Protein AF-A0A7G9YHM6-F1 (afdb_monomer_lite)

Sequence (175 aa):
TPDNLDVDDFRDDFKDAIRDCLENLDRTDSHVLETLSGRGTLYEIIRRDEILRRLDAVLSECDDNRDVLETVVKQVERNQDDPENRVFIGDRCRPWAAELLVTNRYVDKCQLFYQIAELYLDSLAEMNAQLGLWVHQIQLAEEWLVEYEEMITFIFETFKDVVETVRGEIKRKQY

Foldseek 3Di:
DDDPPPVVVVVVVVVVQVVCCVVPVPDQRDPVQCVVPVQGHPVVVVLLVVLLVLLVVVLVLLVVQVVVLVVVLVLLVVCVVPVPDRDADPDARDLVSLCCCLVVVSAPDDPVLSVLSVVLSVLRVVLRVLSVCCVPPVVVSSVVSVVCVVVNVVSSVVNSVSSVVSSVVSVVSRD

pLDDT: mean 87.91, std 15.26, range [45.62, 98.69]

Organism: NCBI:txid2759911

Secondary structure (DSSP, 8-state):
------HHHHHHHHHHHHHHHHH-TTSPP-HHHHHHHSSS-HHHHHHHHHHHHHHHHHHHHHHHHHHHHHHHHHHHHHHHH-GGG----------HHHHHHHHH--S---HHHHHHHHHHHHHHHHHHHHHHHHTT-HHHHHHHHHHHHHHHHHHHHHHHHHHHHHHHHHHHTT-

Structure (mmCIF, N/CA/C/O backbone):
data_AF-A0A7G9YHM6-F1
#
_entry.id   AF-A0A7G9YHM6-F1
#
loop_
_atom_site.group_PDB
_atom_site.id
_atom_site.type_symbol
_atom_site.label_atom_id
_atom_site.label_alt_id
_atom_site.label_comp_id
_atom_site.label_asym_id
_atom_site.label_entity_id
_atom_site.label_seq_id
_atom_site.pdbx_PDB_ins_code
_atom_site.Cartn_x
_atom_site.Cartn_y
_atom_site.Cartn_z
_atom_site.occupancy
_atom_site.B_iso_or_equiv
_atom_site.auth_seq_id
_atom_site.auth_comp_id
_atom_site.auth_asym_id
_atom_site.auth_atom_id
_atom_site.pdbx_PDB_model_num
ATOM 1 N N . THR A 1 1 ? -35.678 -23.343 43.999 1.00 45.91 1 THR A N 1
ATOM 2 C CA . THR A 1 1 ? -35.643 -23.787 42.591 1.00 45.91 1 THR A CA 1
ATOM 3 C C . THR A 1 1 ? -35.148 -22.599 41.809 1.00 45.91 1 THR A C 1
ATOM 5 O O . THR A 1 1 ? -35.748 -21.551 42.000 1.00 45.91 1 THR A O 1
ATOM 8 N N . PRO A 1 2 ? -34.015 -22.674 41.097 1.00 45.62 2 PRO A N 1
ATOM 9 C CA . PRO A 1 2 ? -33.502 -21.510 40.384 1.00 45.62 2 PRO A CA 1
ATOM 10 C C . PRO A 1 2 ? -34.492 -21.134 39.282 1.00 45.62 2 PRO A C 1
ATOM 12 O O . PRO A 1 2 ? -34.956 -22.024 38.569 1.00 45.62 2 PRO A O 1
ATOM 15 N N . ASP A 1 3 ? -34.829 -19.847 39.215 1.00 50.97 3 ASP A N 1
ATOM 16 C CA . ASP A 1 3 ? -35.626 -19.229 38.160 1.00 50.97 3 ASP A CA 1
ATOM 17 C C . ASP A 1 3 ? -35.082 -19.644 36.790 1.00 50.97 3 ASP A C 1
ATOM 19 O O . ASP A 1 3 ? -33.950 -19.318 36.430 1.00 50.97 3 ASP A O 1
ATOM 23 N N . ASN A 1 4 ? -35.901 -20.367 36.024 1.00 55.84 4 ASN A N 1
ATOM 24 C CA . ASN A 1 4 ? -35.760 -20.390 34.576 1.00 55.84 4 ASN A CA 1
ATOM 25 C C . ASN A 1 4 ? -36.137 -18.983 34.112 1.00 55.84 4 ASN A C 1
ATOM 27 O O . ASN A 1 4 ? -37.316 -18.705 33.909 1.00 55.84 4 ASN A O 1
ATOM 31 N N . LEU A 1 5 ? -35.146 -18.096 34.000 1.00 59.09 5 LEU A N 1
ATOM 32 C CA . LEU A 1 5 ? -35.267 -16.935 33.125 1.00 59.09 5 LEU A CA 1
ATOM 33 C C . LEU A 1 5 ? -35.765 -17.459 31.779 1.00 59.09 5 LEU A C 1
ATOM 35 O O . LEU A 1 5 ? -35.136 -18.353 31.204 1.00 59.09 5 LEU A O 1
ATOM 39 N N . ASP A 1 6 ? -36.933 -16.980 31.355 1.00 73.50 6 ASP A N 1
ATOM 40 C CA . ASP A 1 6 ? -37.541 -17.410 30.107 1.00 73.50 6 ASP A CA 1
ATOM 41 C C . ASP A 1 6 ? -36.562 -17.061 28.985 1.00 73.50 6 ASP A C 1
ATOM 43 O O . ASP A 1 6 ? -36.154 -15.911 28.809 1.00 73.50 6 ASP A O 1
ATOM 47 N N . VAL A 1 7 ? -36.065 -18.090 28.301 1.00 75.00 7 VAL A N 1
ATOM 48 C CA . VAL A 1 7 ? -34.988 -17.944 27.314 1.00 75.00 7 VAL A CA 1
ATOM 49 C C . VAL A 1 7 ? -35.436 -17.025 26.182 1.00 75.00 7 VAL A C 1
ATOM 51 O O . VAL A 1 7 ? -34.598 -16.359 25.574 1.00 75.00 7 VAL A O 1
ATOM 54 N N . ASP A 1 8 ? -36.743 -16.975 25.927 1.00 77.19 8 ASP A N 1
ATOM 55 C CA . ASP A 1 8 ? -37.343 -16.100 24.932 1.00 77.19 8 ASP A CA 1
ATOM 56 C C . ASP A 1 8 ? -37.307 -14.628 25.369 1.00 77.19 8 ASP A C 1
ATOM 58 O O . ASP A 1 8 ? -36.863 -13.797 24.575 1.00 77.19 8 ASP A O 1
ATOM 62 N N . ASP A 1 9 ? -37.611 -14.321 26.636 1.00 74.88 9 ASP A N 1
ATOM 63 C CA . ASP A 1 9 ? -37.496 -12.961 27.189 1.00 74.88 9 ASP A CA 1
ATOM 64 C C . ASP A 1 9 ? -36.044 -12.464 27.123 1.00 74.88 9 ASP A C 1
ATOM 66 O O . ASP A 1 9 ? -35.771 -11.372 26.625 1.00 74.88 9 ASP A O 1
ATOM 70 N N . PHE A 1 10 ? -35.076 -13.308 27.506 1.00 74.50 10 PHE A N 1
ATOM 71 C CA . PHE A 1 10 ? -33.655 -12.967 27.362 1.00 74.50 10 PHE A CA 1
ATOM 72 C C . PHE A 1 10 ? -33.269 -12.707 25.900 1.00 74.50 10 PHE A C 1
ATOM 74 O O . PHE A 1 10 ? -32.456 -11.828 25.606 1.00 74.50 10 PHE A O 1
ATOM 81 N N . ARG A 1 11 ? -33.818 -13.484 24.960 1.00 76.69 11 ARG A N 1
ATOM 82 C CA . ARG A 1 11 ? -33.508 -13.339 23.533 1.00 76.69 11 ARG A CA 1
ATOM 83 C C . ARG A 1 11 ? -34.031 -12.029 22.973 1.00 76.69 11 ARG A C 1
ATOM 85 O O . ARG A 1 11 ? -33.383 -11.466 22.090 1.00 76.69 11 ARG A O 1
ATOM 92 N N . ASP A 1 12 ? -35.195 -11.595 23.428 1.00 80.94 12 ASP A N 1
ATOM 93 C CA . ASP A 1 12 ? -35.814 -10.357 22.978 1.00 80.94 12 ASP A CA 1
ATOM 94 C C . ASP A 1 12 ? -35.127 -9.145 23.611 1.00 80.94 12 ASP A C 1
ATOM 96 O O . ASP A 1 12 ? -34.700 -8.260 22.865 1.00 80.94 12 ASP A O 1
ATOM 100 N N . ASP A 1 13 ? -34.820 -9.193 24.910 1.00 71.56 13 ASP A N 1
ATOM 101 C CA . ASP A 1 13 ? -33.993 -8.181 25.582 1.00 71.56 13 ASP A CA 1
ATOM 102 C C . ASP A 1 13 ? -32.608 -8.046 24.925 1.00 71.56 13 ASP A C 1
ATOM 104 O O . ASP A 1 13 ? -32.099 -6.942 24.717 1.00 71.56 13 ASP A O 1
ATOM 108 N N . PHE A 1 14 ? -31.990 -9.165 24.531 1.00 74.38 14 PHE A N 1
ATOM 109 C CA . PHE A 1 14 ? -30.697 -9.155 23.847 1.00 74.38 14 PHE A CA 1
ATOM 110 C C . PHE A 1 14 ? -30.779 -8.556 22.435 1.00 74.38 14 PHE A C 1
ATOM 112 O O . PHE A 1 14 ? -29.885 -7.814 22.025 1.00 74.38 14 PHE A O 1
ATOM 119 N N . LYS A 1 15 ? -31.843 -8.847 21.674 1.00 82.62 15 LYS A N 1
ATOM 120 C CA . LYS A 1 15 ? -32.056 -8.236 20.349 1.00 82.62 15 LYS A CA 1
ATOM 121 C C . LYS A 1 15 ? -32.290 -6.739 20.458 1.00 82.62 15 LYS A C 1
ATOM 123 O O . LYS A 1 15 ? -31.782 -6.002 19.616 1.00 82.62 15 LYS A O 1
ATOM 128 N N . ASP A 1 16 ? -33.059 -6.309 21.449 1.00 76.62 16 ASP A N 1
ATOM 129 C CA . ASP A 1 16 ? -33.350 -4.898 21.659 1.00 76.62 16 ASP A CA 1
ATOM 130 C C . ASP A 1 16 ? -32.098 -4.151 22.126 1.00 76.62 16 ASP A C 1
ATOM 132 O O . ASP A 1 16 ? -31.823 -3.075 21.604 1.00 76.62 16 ASP A O 1
ATOM 136 N N . ALA A 1 17 ? -31.256 -4.764 22.965 1.00 68.25 17 ALA A N 1
ATOM 137 C CA . ALA A 1 17 ? -29.938 -4.224 23.297 1.00 68.25 17 ALA A CA 1
ATOM 138 C C . ALA A 1 17 ? -29.022 -4.099 22.064 1.00 68.25 17 ALA A C 1
ATOM 140 O O . ALA A 1 17 ? -28.372 -3.072 21.884 1.00 68.25 17 ALA A O 1
ATOM 141 N N . ILE A 1 18 ? -28.991 -5.104 21.176 1.00 74.31 18 ILE A N 1
ATOM 142 C CA . ILE A 1 18 ? -28.237 -5.010 19.912 1.00 74.31 18 ILE A CA 1
ATOM 143 C C . ILE A 1 18 ? -28.795 -3.899 19.019 1.00 74.31 18 ILE A C 1
ATOM 145 O O . ILE A 1 18 ? -28.020 -3.148 18.428 1.00 74.31 18 ILE A O 1
ATOM 149 N N . ARG A 1 19 ? -30.122 -3.795 18.895 1.00 79.12 19 ARG A N 1
ATOM 150 C CA . ARG A 1 19 ? -30.767 -2.769 18.070 1.00 79.12 19 ARG A CA 1
ATOM 151 C C . ARG A 1 19 ? -30.455 -1.372 18.602 1.00 79.12 19 ARG A C 1
ATOM 153 O O . ARG A 1 19 ? -30.062 -0.517 17.818 1.00 79.12 19 ARG A O 1
ATOM 160 N N . ASP A 1 20 ? -30.539 -1.180 19.914 1.00 71.69 20 ASP A N 1
ATOM 161 C CA . ASP A 1 20 ? -30.218 0.086 20.572 1.00 71.69 20 ASP A CA 1
ATOM 162 C C . ASP A 1 20 ? -28.757 0.498 20.325 1.00 71.69 20 ASP A C 1
ATOM 164 O O . ASP A 1 20 ? -28.505 1.630 19.915 1.00 71.69 20 ASP A O 1
ATOM 168 N N . CYS A 1 21 ? -27.803 -0.435 20.438 1.00 64.69 21 CYS A N 1
ATOM 169 C CA . CYS A 1 21 ? -26.392 -0.183 20.114 1.00 64.69 21 CYS A CA 1
ATOM 170 C C . CYS A 1 21 ? -26.156 0.194 18.638 1.00 64.69 21 CYS A C 1
ATOM 172 O O . CYS A 1 21 ? -25.214 0.922 18.330 1.00 64.69 21 CYS A O 1
ATOM 174 N N . LEU A 1 22 ? -26.972 -0.314 17.708 1.00 69.81 22 LEU A N 1
ATOM 175 C CA . LEU A 1 22 ? -26.859 0.008 16.280 1.00 69.81 22 LEU A CA 1
ATOM 176 C C . LEU A 1 22 ? -27.522 1.343 15.922 1.00 69.81 22 LEU A C 1
ATOM 178 O O . LEU A 1 22 ? -27.056 2.034 15.017 1.00 69.81 22 LEU A O 1
ATOM 182 N N . GLU A 1 23 ? -28.609 1.696 16.604 1.00 78.19 23 GLU A N 1
ATOM 183 C CA . GLU A 1 23 ? -29.399 2.898 16.326 1.00 78.19 23 GLU A CA 1
ATOM 184 C C . GLU A 1 23 ? -28.880 4.137 17.077 1.00 78.19 23 GLU A C 1
ATOM 186 O O . GLU A 1 23 ? -29.060 5.256 16.596 1.00 78.19 23 GLU A O 1
ATOM 191 N N . ASN A 1 24 ? -28.191 3.959 18.210 1.00 71.50 24 ASN A N 1
ATOM 192 C CA . ASN A 1 24 ? -27.725 5.039 19.085 1.00 71.50 24 ASN A CA 1
ATOM 193 C C . ASN A 1 24 ? -26.194 5.039 19.266 1.00 71.50 24 ASN A C 1
ATOM 195 O O . ASN A 1 24 ? -25.692 4.942 20.383 1.00 71.50 24 ASN A O 1
ATOM 199 N N . LEU A 1 25 ? -25.453 5.213 18.163 1.00 60.53 25 LEU A N 1
ATOM 200 C CA . LEU A 1 25 ? -23.977 5.162 18.104 1.00 60.53 25 LEU A CA 1
ATOM 201 C C . LEU A 1 25 ? -23.240 6.112 19.072 1.00 60.53 25 LEU A C 1
ATOM 203 O O . LEU A 1 25 ? -22.092 5.852 19.429 1.00 60.53 25 LEU A O 1
ATOM 207 N N . ASP A 1 26 ? -23.884 7.207 19.481 1.00 59.31 26 ASP A N 1
ATOM 208 C CA . ASP A 1 26 ? -23.286 8.247 20.329 1.00 59.31 26 ASP A CA 1
ATOM 209 C C . ASP A 1 26 ? -23.584 8.053 21.829 1.00 59.31 26 ASP A C 1
ATOM 211 O O . ASP A 1 26 ? -23.122 8.832 22.668 1.00 59.31 26 ASP A O 1
ATOM 215 N N . ARG A 1 27 ? -24.395 7.048 22.187 1.00 61.69 27 ARG A N 1
ATOM 216 C CA . ARG A 1 27 ? -24.833 6.789 23.562 1.00 61.69 27 ARG A CA 1
ATOM 217 C C . ARG A 1 27 ? -23.997 5.655 24.152 1.00 61.69 27 ARG A C 1
ATOM 219 O O . ARG A 1 27 ? -23.860 4.607 23.539 1.00 61.69 27 ARG A O 1
ATOM 226 N N . THR A 1 28 ? -23.435 5.864 25.342 1.00 52.19 28 THR A N 1
ATOM 227 C CA . THR A 1 28 ? -22.686 4.824 26.063 1.00 52.19 28 THR A CA 1
ATOM 228 C C . THR A 1 28 ? -23.579 3.595 26.246 1.00 52.19 28 THR A C 1
ATOM 230 O O . THR A 1 28 ? -24.697 3.745 26.746 1.00 52.19 28 THR A O 1
ATOM 233 N N . ASP A 1 29 ? -23.104 2.420 25.812 1.00 52.12 29 ASP A N 1
ATOM 234 C CA . ASP A 1 29 ? -23.853 1.155 25.837 1.00 52.12 29 ASP A CA 1
ATOM 235 C C . ASP A 1 29 ? -24.544 0.915 27.192 1.00 52.12 29 ASP A C 1
ATOM 237 O O . ASP A 1 29 ? -24.067 1.330 28.252 1.00 52.12 29 ASP A O 1
ATOM 241 N N . SER A 1 30 ? -25.670 0.194 27.161 1.00 55.59 30 SER A N 1
ATOM 242 C CA . SER A 1 30 ? -26.357 -0.287 28.363 1.00 55.59 30 SER A CA 1
ATOM 243 C C . SER A 1 30 ? -25.362 -0.890 29.362 1.00 55.59 30 SER A C 1
ATOM 245 O O . SER A 1 30 ? -24.580 -1.777 29.010 1.00 55.59 30 SER A O 1
ATOM 247 N N . HIS A 1 31 ? -25.438 -0.457 30.628 1.00 56.91 31 HIS A N 1
ATOM 248 C CA . HIS A 1 31 ? -24.602 -0.932 31.743 1.00 56.91 31 HIS A CA 1
ATOM 249 C C . HIS A 1 31 ? -24.508 -2.469 31.816 1.00 56.91 31 HIS A C 1
ATOM 251 O O . HIS A 1 31 ? -23.522 -3.016 32.304 1.00 56.91 31 HIS A O 1
ATOM 257 N N . VAL A 1 32 ? -25.519 -3.179 31.308 1.00 55.09 32 VAL A N 1
ATOM 258 C CA . VAL A 1 32 ? -25.576 -4.644 31.241 1.00 55.09 32 VAL A CA 1
ATOM 259 C C . VAL A 1 32 ? -24.451 -5.234 30.377 1.00 55.09 32 VAL A C 1
ATOM 261 O O . VAL A 1 32 ? -23.844 -6.227 30.775 1.00 55.09 32 VAL A O 1
ATOM 264 N N . LEU A 1 33 ? -24.118 -4.622 29.236 1.00 50.88 33 LEU A N 1
ATOM 265 C CA . LEU A 1 33 ? -23.072 -5.121 28.330 1.00 50.88 33 LEU A CA 1
ATOM 266 C C . LEU A 1 33 ? -21.663 -4.875 28.881 1.00 50.88 33 LEU A C 1
ATOM 268 O O . LEU A 1 33 ? -20.796 -5.743 28.773 1.00 50.88 33 LEU A O 1
ATOM 272 N N . GLU A 1 34 ? -21.460 -3.735 29.539 1.00 53.56 34 GLU A N 1
ATOM 273 C CA . GLU A 1 34 ? -20.218 -3.411 30.247 1.00 53.56 34 GLU A CA 1
ATOM 274 C C . GLU A 1 34 ? -19.980 -4.376 31.427 1.00 53.56 34 GLU A C 1
ATOM 276 O O . GLU A 1 34 ? -18.872 -4.884 31.622 1.00 53.56 34 GLU A O 1
ATOM 281 N N . THR A 1 35 ? -21.048 -4.710 32.162 1.00 53.34 35 THR A N 1
ATOM 282 C CA . THR A 1 35 ? -20.995 -5.598 33.338 1.00 53.34 35 THR A CA 1
ATOM 283 C C . THR A 1 35 ? -20.783 -7.069 32.961 1.00 53.34 35 THR A C 1
ATOM 285 O O . THR A 1 35 ? -20.104 -7.794 33.687 1.00 53.34 35 THR A O 1
ATOM 288 N N . LEU A 1 36 ? -21.334 -7.530 31.832 1.00 50.56 36 LEU A N 1
ATOM 289 C CA . LEU A 1 36 ? -21.201 -8.924 31.385 1.00 50.56 36 LEU A CA 1
ATOM 290 C C . LEU A 1 36 ? -19.841 -9.232 30.744 1.00 50.56 36 LEU A C 1
ATOM 292 O O . LEU A 1 36 ? -19.375 -10.368 30.839 1.00 50.56 36 LEU A O 1
ATOM 296 N N . SER A 1 37 ? -19.206 -8.260 30.080 1.00 51.06 37 SER A N 1
ATOM 297 C CA . SER A 1 37 ? -17.962 -8.510 29.339 1.00 51.06 37 SER A CA 1
ATOM 298 C C . SER A 1 37 ? -16.700 -8.204 30.153 1.00 51.06 37 SER A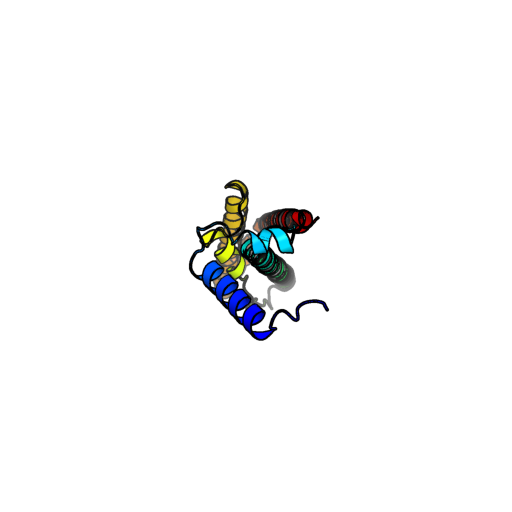 C 1
ATOM 300 O O . SER A 1 37 ? -15.678 -8.867 29.955 1.00 51.06 37 SER A O 1
ATOM 302 N N . GLY A 1 38 ? -16.737 -7.190 31.033 1.00 52.88 38 GLY A N 1
ATOM 303 C CA . GLY A 1 38 ? -15.551 -6.649 31.710 1.00 52.88 38 GLY A CA 1
ATOM 304 C C . GLY A 1 38 ? -14.457 -6.131 30.758 1.00 52.88 38 GLY A C 1
ATOM 305 O O . GLY A 1 38 ? -13.326 -5.917 31.188 1.00 52.88 38 GLY A O 1
ATOM 306 N N . ARG A 1 39 ? -14.759 -5.986 29.459 1.00 55.69 39 ARG A N 1
ATOM 307 C CA . ARG A 1 39 ? -13.796 -5.808 28.352 1.00 55.69 39 ARG A CA 1
ATOM 308 C C . ARG A 1 39 ? -14.137 -4.637 27.423 1.00 55.69 39 ARG A C 1
ATOM 310 O O . ARG A 1 39 ? -13.633 -4.589 26.302 1.00 55.69 39 ARG A O 1
ATOM 317 N N . GLY A 1 40 ? -14.970 -3.712 27.888 1.00 61.91 40 GLY A N 1
ATOM 318 C CA . GLY A 1 40 ? -15.532 -2.641 27.070 1.00 61.91 40 GLY A CA 1
ATOM 319 C C . GLY A 1 40 ? -16.875 -3.025 26.462 1.00 61.91 40 GLY A C 1
ATOM 320 O O . GLY A 1 40 ? -17.429 -4.103 26.723 1.00 61.91 40 GLY A O 1
ATOM 321 N N . THR A 1 41 ? -17.423 -2.112 25.678 1.00 72.69 41 THR A N 1
ATOM 322 C CA . THR A 1 41 ? -18.775 -2.238 25.146 1.00 72.69 41 THR A CA 1
ATOM 323 C C . THR A 1 41 ? -18.828 -3.165 23.915 1.00 72.69 41 THR A C 1
ATOM 325 O O . THR A 1 41 ? -17.803 -3.423 23.276 1.00 72.69 41 THR A O 1
ATOM 328 N N . LEU A 1 42 ? -19.995 -3.728 23.564 1.00 72.19 42 LEU A N 1
ATOM 329 C CA . LEU A 1 42 ? -20.096 -4.647 22.410 1.00 72.19 42 LEU A CA 1
ATOM 330 C C . LEU A 1 42 ? -19.700 -3.925 21.115 1.00 72.19 42 LEU A C 1
ATOM 332 O O . LEU A 1 42 ? -19.001 -4.488 20.267 1.00 72.19 42 LEU A O 1
ATOM 336 N N . TYR A 1 43 ? -20.104 -2.661 21.005 1.00 73.81 43 TYR A N 1
ATOM 337 C CA . TYR A 1 43 ? -19.712 -1.780 19.917 1.00 73.81 43 TYR A CA 1
ATOM 338 C C . TYR A 1 43 ? -18.188 -1.618 19.822 1.00 73.81 43 TYR A C 1
ATOM 340 O O . TYR A 1 43 ? -17.623 -1.758 18.736 1.00 73.81 43 TYR A O 1
ATOM 348 N N . GLU A 1 44 ? -17.498 -1.394 20.943 1.00 78.62 44 GLU A N 1
ATOM 349 C CA . GLU A 1 44 ? -16.036 -1.258 20.967 1.00 78.62 44 GLU A CA 1
ATOM 350 C C . GLU A 1 44 ? -15.325 -2.528 20.493 1.00 78.62 44 GLU A C 1
ATOM 352 O O . GLU A 1 44 ? -14.360 -2.444 19.728 1.00 78.62 44 GLU A O 1
ATOM 357 N N . ILE A 1 45 ? -15.821 -3.703 20.893 1.00 82.25 45 ILE A N 1
ATOM 358 C CA . ILE A 1 45 ? -15.277 -4.996 20.459 1.00 82.25 45 ILE A CA 1
ATOM 359 C C . ILE A 1 45 ? -15.431 -5.156 18.943 1.00 82.25 45 ILE A C 1
ATOM 361 O O . ILE A 1 45 ? -14.448 -5.431 18.251 1.00 82.25 45 ILE A O 1
ATOM 365 N N . ILE A 1 46 ? -16.640 -4.935 18.415 1.00 86.00 46 ILE A N 1
ATOM 366 C CA . ILE A 1 46 ? -16.925 -5.052 16.978 1.00 86.00 46 ILE A CA 1
ATOM 367 C C . ILE A 1 46 ? -16.085 -4.052 16.183 1.00 86.00 46 ILE A C 1
ATOM 369 O O . ILE A 1 46 ? -15.445 -4.426 15.197 1.00 86.00 46 ILE A O 1
ATOM 373 N N . ARG A 1 47 ? -16.044 -2.791 16.624 1.00 87.31 47 ARG A N 1
ATOM 374 C CA . ARG A 1 47 ? -15.265 -1.729 15.983 1.00 87.31 47 ARG A CA 1
ATOM 375 C C . ARG A 1 47 ? -13.781 -2.071 15.964 1.00 87.31 47 ARG A C 1
ATOM 377 O O . ARG A 1 47 ? -13.129 -1.886 14.940 1.00 87.31 47 ARG A O 1
ATOM 384 N N . ARG A 1 48 ? -13.233 -2.586 17.065 1.00 90.25 48 ARG A N 1
ATOM 385 C CA . ARG A 1 48 ? -11.825 -2.990 17.136 1.00 90.25 48 ARG A CA 1
ATOM 386 C C . ARG A 1 48 ? -11.513 -4.120 16.158 1.00 90.25 48 ARG A C 1
ATOM 388 O O . ARG A 1 48 ? -10.531 -4.028 15.425 1.00 90.25 48 ARG A O 1
ATOM 395 N N . ASP A 1 49 ? -12.327 -5.169 16.144 1.00 93.06 49 ASP A N 1
ATOM 396 C CA . ASP A 1 49 ? -12.108 -6.325 15.271 1.00 93.06 49 ASP A CA 1
ATOM 397 C C . ASP A 1 49 ? -12.267 -5.949 13.787 1.00 93.06 49 ASP A C 1
ATOM 399 O O . ASP A 1 49 ? -11.546 -6.462 12.932 1.00 93.06 49 ASP A O 1
ATOM 403 N N . GLU A 1 50 ? -13.166 -5.013 13.476 1.00 95.81 50 GLU A N 1
ATOM 404 C CA . GLU A 1 50 ? -13.285 -4.408 12.147 1.00 95.81 50 GLU A CA 1
ATOM 405 C C . GLU A 1 50 ? -12.028 -3.614 11.765 1.00 95.81 50 GLU A C 1
ATOM 407 O O . GLU A 1 50 ? -11.500 -3.804 10.670 1.00 95.81 50 GLU A O 1
ATOM 412 N N . ILE A 1 51 ? -11.495 -2.774 12.661 1.00 96.50 51 ILE A N 1
ATOM 413 C CA . ILE A 1 51 ? -10.243 -2.042 12.411 1.00 96.50 51 ILE A CA 1
ATOM 414 C C . ILE A 1 51 ? -9.093 -3.018 12.136 1.00 96.50 51 ILE A C 1
ATOM 416 O O . ILE A 1 51 ? -8.332 -2.806 11.194 1.00 96.50 51 ILE A O 1
ATOM 420 N N . LEU A 1 52 ? -8.977 -4.099 12.916 1.00 97.44 52 LEU A N 1
ATOM 421 C CA . LEU A 1 52 ? -7.954 -5.126 12.704 1.00 97.44 52 LEU A CA 1
ATOM 422 C C . LEU A 1 52 ? -8.086 -5.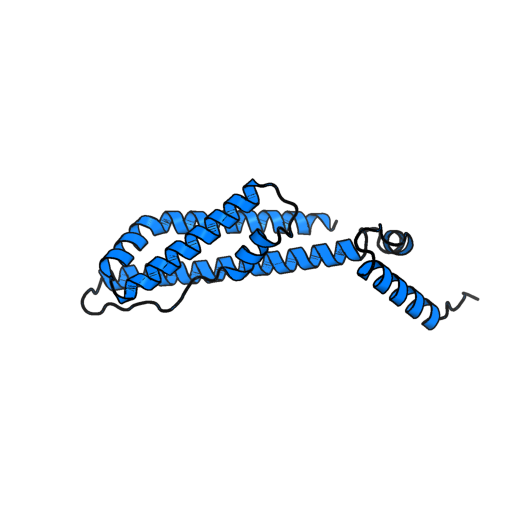786 11.327 1.00 97.44 52 LEU A C 1
ATOM 424 O O . LEU A 1 52 ? -7.092 -5.862 10.611 1.00 97.44 52 LEU A O 1
ATOM 428 N N . ARG A 1 53 ? -9.302 -6.181 10.925 1.00 98.19 53 ARG A N 1
ATOM 429 C CA . ARG A 1 53 ? -9.561 -6.755 9.593 1.00 98.19 53 ARG A CA 1
ATOM 430 C C . ARG A 1 53 ? -9.198 -5.794 8.461 1.00 98.19 53 ARG A C 1
ATOM 432 O O . ARG A 1 53 ? -8.649 -6.220 7.450 1.00 98.19 53 ARG A O 1
ATOM 439 N N . ARG A 1 54 ? -9.465 -4.497 8.622 1.00 98.31 54 ARG A N 1
ATOM 440 C CA . ARG A 1 54 ? -9.081 -3.495 7.617 1.00 98.31 54 ARG A CA 1
ATOM 441 C C . ARG A 1 54 ? -7.572 -3.267 7.567 1.00 98.31 54 ARG A C 1
ATOM 443 O O . ARG A 1 54 ? -7.031 -3.109 6.483 1.00 98.31 54 ARG A O 1
ATOM 450 N N . LEU A 1 55 ? -6.883 -3.275 8.709 1.00 98.44 55 LEU A N 1
ATOM 451 C CA . LEU A 1 55 ? -5.417 -3.213 8.742 1.00 98.44 55 LEU A CA 1
ATOM 452 C C . LEU A 1 55 ? -4.784 -4.464 8.116 1.00 98.44 55 LEU A C 1
ATOM 454 O O . LEU A 1 55 ? -3.795 -4.33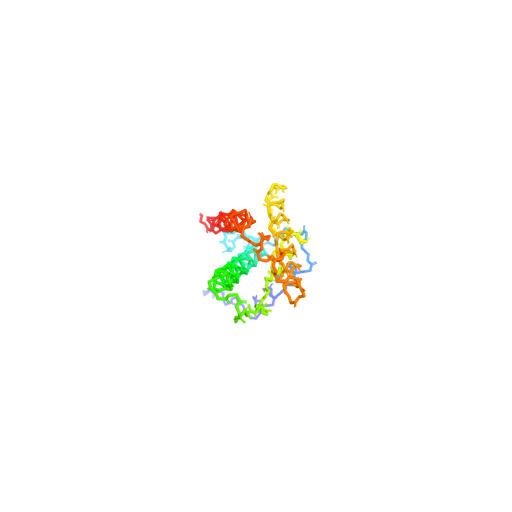5 7.408 1.00 98.44 55 LEU A O 1
ATOM 458 N N . ASP A 1 56 ? -5.372 -5.649 8.314 1.00 98.62 56 ASP A N 1
ATOM 459 C CA . ASP A 1 56 ? -4.952 -6.876 7.618 1.00 98.62 56 ASP A CA 1
ATOM 460 C C . ASP A 1 56 ? -5.079 -6.733 6.093 1.00 98.62 56 ASP A C 1
ATOM 462 O O . ASP A 1 56 ? -4.182 -7.146 5.363 1.00 98.62 56 ASP A O 1
ATOM 466 N N . ALA A 1 57 ? -6.156 -6.105 5.607 1.00 98.56 57 ALA A N 1
ATOM 467 C CA . ALA A 1 57 ? -6.325 -5.829 4.181 1.00 98.56 57 ALA A CA 1
ATOM 468 C C . ALA A 1 57 ? -5.258 -4.859 3.640 1.00 98.56 57 ALA A C 1
ATOM 470 O O . ALA A 1 57 ? -4.726 -5.097 2.561 1.00 98.56 57 ALA A O 1
ATOM 471 N N . VAL A 1 58 ? -4.904 -3.813 4.398 1.00 98.62 58 VAL A N 1
ATOM 472 C CA . VAL A 1 58 ? -3.815 -2.885 4.029 1.00 98.62 58 VAL A CA 1
ATOM 473 C C . VAL A 1 58 ? -2.471 -3.613 3.960 1.00 98.62 58 VAL A C 1
ATOM 475 O O . VAL A 1 58 ? -1.727 -3.423 3.008 1.00 98.62 58 VAL A O 1
ATOM 478 N N . LEU A 1 59 ? -2.164 -4.488 4.923 1.00 98.69 59 LEU A N 1
ATOM 479 C CA . LEU A 1 59 ? -0.920 -5.269 4.900 1.00 98.69 59 LEU A CA 1
ATOM 480 C C . LEU A 1 59 ? -0.861 -6.230 3.708 1.00 98.69 59 LEU A C 1
ATOM 482 O O . LEU A 1 59 ? 0.176 -6.324 3.059 1.00 98.69 59 LEU A O 1
ATOM 486 N N . SER A 1 60 ? -1.977 -6.895 3.393 1.00 98.62 60 SER A N 1
ATOM 487 C CA . SER A 1 60 ? -2.075 -7.746 2.203 1.00 98.62 60 SER A CA 1
ATOM 488 C C . SER A 1 60 ? -1.863 -6.950 0.913 1.00 98.62 60 SER A C 1
ATOM 490 O O . SER A 1 60 ? -1.215 -7.446 0.001 1.00 98.62 60 SER A O 1
ATOM 492 N N . GLU A 1 61 ? -2.386 -5.723 0.834 1.00 98.62 61 GLU A N 1
ATOM 493 C CA . GLU A 1 61 ? -2.151 -4.821 -0.298 1.00 98.62 61 GLU A CA 1
ATOM 494 C C . GLU A 1 61 ? -0.675 -4.405 -0.403 1.00 98.62 61 GLU A C 1
ATOM 496 O O . GLU A 1 61 ? -0.127 -4.390 -1.504 1.00 98.62 61 GLU A O 1
ATOM 501 N N . CYS A 1 62 ? -0.001 -4.133 0.722 1.00 98.44 62 CYS A N 1
ATOM 502 C CA . CYS A 1 62 ? 1.438 -3.859 0.729 1.00 98.44 62 CYS A CA 1
ATOM 503 C C . CYS A 1 62 ? 2.257 -5.039 0.189 1.00 98.44 62 CYS A C 1
ATOM 505 O O . CYS A 1 62 ? 3.175 -4.819 -0.599 1.00 98.44 62 CYS A O 1
ATOM 507 N N . ASP A 1 63 ? 1.933 -6.271 0.596 1.00 98.38 63 ASP A N 1
ATOM 508 C CA . ASP A 1 63 ? 2.613 -7.474 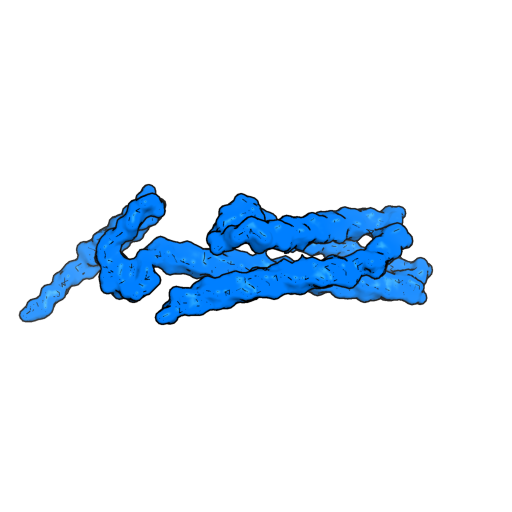0.105 1.00 98.38 63 ASP A CA 1
ATOM 509 C C . ASP A 1 63 ? 2.380 -7.686 -1.401 1.00 98.38 63 ASP A C 1
ATOM 511 O O . ASP A 1 63 ? 3.351 -7.834 -2.142 1.00 98.38 63 ASP A O 1
ATOM 515 N N . ASP A 1 64 ? 1.129 -7.599 -1.869 1.00 98.44 64 ASP A N 1
ATOM 516 C CA . ASP A 1 64 ? 0.792 -7.696 -3.298 1.00 98.44 64 ASP A CA 1
ATOM 517 C C . ASP A 1 64 ? 1.554 -6.641 -4.127 1.00 98.44 64 ASP A C 1
ATOM 519 O O . ASP A 1 64 ? 2.101 -6.938 -5.191 1.00 98.44 64 ASP A O 1
ATOM 523 N N . ASN A 1 65 ? 1.602 -5.394 -3.650 1.00 98.44 65 ASN A N 1
ATOM 524 C CA . ASN A 1 65 ? 2.267 -4.300 -4.359 1.00 98.44 65 ASN A CA 1
ATOM 525 C C . ASN A 1 65 ? 3.791 -4.447 -4.370 1.00 98.44 65 ASN A C 1
ATOM 527 O O . ASN A 1 65 ? 4.425 -4.097 -5.369 1.00 98.44 65 ASN A O 1
ATOM 531 N N . ARG A 1 66 ? 4.387 -4.989 -3.302 1.00 97.81 66 ARG A N 1
ATOM 532 C CA . ARG A 1 66 ? 5.813 -5.333 -3.289 1.00 97.81 66 ARG A CA 1
ATOM 533 C C . ARG A 1 66 ? 6.123 -6.405 -4.332 1.00 97.81 66 ARG A C 1
ATOM 535 O O . ARG A 1 66 ? 7.082 -6.248 -5.081 1.00 97.81 66 ARG A O 1
ATOM 542 N N . ASP A 1 67 ? 5.298 -7.442 -4.439 1.00 98.06 67 ASP A N 1
ATOM 543 C CA . ASP A 1 67 ? 5.494 -8.507 -5.429 1.00 98.06 67 ASP A CA 1
ATOM 544 C C . ASP A 1 67 ? 5.406 -7.968 -6.872 1.00 98.06 67 ASP A C 1
ATOM 546 O O . ASP A 1 67 ? 6.172 -8.382 -7.754 1.00 98.06 67 ASP A O 1
ATOM 550 N N . VAL A 1 68 ? 4.517 -6.997 -7.120 1.00 97.88 68 VAL A N 1
ATOM 551 C CA . VAL A 1 68 ? 4.453 -6.271 -8.401 1.00 97.88 68 VAL A CA 1
ATOM 552 C C . VAL A 1 68 ? 5.741 -5.485 -8.650 1.00 97.88 68 VAL A C 1
ATOM 554 O O . VAL A 1 68 ? 6.301 -5.593 -9.742 1.00 97.88 68 VAL A O 1
ATOM 557 N N . LEU A 1 69 ? 6.239 -4.735 -7.662 1.00 97.44 69 LEU A N 1
ATOM 558 C CA . LEU A 1 69 ? 7.490 -3.977 -7.783 1.00 97.44 69 LEU A CA 1
ATOM 559 C C . LEU A 1 69 ? 8.680 -4.890 -8.089 1.00 97.44 69 LEU A C 1
ATOM 561 O O . LEU A 1 69 ? 9.411 -4.637 -9.043 1.00 97.44 69 LEU A O 1
ATOM 565 N N . GLU A 1 70 ? 8.832 -5.996 -7.364 1.00 97.31 70 GLU A N 1
ATOM 566 C CA . GLU A 1 70 ? 9.895 -6.966 -7.635 1.00 97.31 70 GLU A CA 1
ATOM 567 C C . GLU A 1 70 ? 9.807 -7.552 -9.048 1.00 97.31 70 GLU A C 1
ATOM 569 O O . GLU A 1 70 ? 10.824 -7.785 -9.703 1.00 97.31 70 GLU A O 1
ATOM 574 N N . THR A 1 71 ? 8.591 -7.833 -9.517 1.00 97.62 71 THR A N 1
ATOM 575 C CA . THR A 1 71 ? 8.365 -8.350 -10.871 1.00 97.62 71 THR A CA 1
ATOM 576 C C . THR A 1 71 ? 8.759 -7.311 -11.916 1.00 97.62 71 THR A C 1
ATOM 578 O O . THR A 1 71 ? 9.414 -7.654 -12.903 1.00 97.62 71 THR A O 1
ATOM 581 N N . VAL A 1 72 ? 8.412 -6.046 -11.671 1.00 96.94 72 VAL A N 1
ATOM 582 C CA . VAL A 1 72 ? 8.797 -4.898 -12.494 1.00 96.94 72 VAL A CA 1
ATOM 583 C C . VAL A 1 72 ? 10.310 -4.775 -12.588 1.00 96.94 72 VAL A C 1
ATOM 585 O O . VAL A 1 72 ? 10.832 -4.822 -13.701 1.00 96.94 72 VAL A O 1
ATOM 588 N N . VAL A 1 73 ? 11.009 -4.712 -11.458 1.00 96.12 73 VAL A N 1
ATOM 589 C CA . VAL A 1 73 ? 12.474 -4.582 -11.406 1.00 96.12 73 VAL A CA 1
ATOM 590 C C . VAL A 1 73 ? 13.150 -5.723 -12.164 1.00 96.12 73 VAL A C 1
ATOM 592 O O . VAL A 1 73 ? 13.909 -5.478 -13.100 1.00 96.12 73 VAL A O 1
ATOM 595 N N . LYS A 1 74 ? 12.781 -6.977 -11.869 1.00 97.00 74 LYS A N 1
ATOM 596 C CA . LYS A 1 74 ? 13.338 -8.158 -12.556 1.00 97.00 74 LYS A CA 1
ATOM 597 C C . LYS A 1 74 ? 13.123 -8.111 -14.070 1.00 97.00 74 LYS A C 1
ATOM 599 O O . LYS A 1 74 ? 13.921 -8.657 -14.829 1.00 97.00 74 LYS A O 1
ATOM 604 N N . GLN A 1 75 ? 12.024 -7.518 -14.536 1.00 97.19 75 GLN A N 1
ATOM 605 C CA . GLN A 1 75 ? 11.773 -7.377 -15.967 1.00 97.19 75 GLN A CA 1
ATOM 606 C C . GLN A 1 75 ? 12.560 -6.226 -16.592 1.00 97.19 75 GLN A C 1
ATOM 608 O O . GLN A 1 75 ? 13.009 -6.380 -17.727 1.00 97.19 75 GLN A O 1
ATOM 613 N N . VAL A 1 76 ? 12.756 -5.116 -15.874 1.00 96.25 76 VAL A N 1
ATOM 614 C CA . VAL A 1 76 ? 13.658 -4.040 -16.310 1.00 96.25 76 VAL A CA 1
ATOM 615 C C . VAL A 1 76 ? 15.063 -4.602 -16.520 1.00 96.25 76 VAL A C 1
ATOM 617 O O . VAL A 1 76 ? 15.619 -4.434 -17.602 1.00 96.25 76 VAL A O 1
ATOM 620 N N . GLU A 1 77 ? 15.593 -5.347 -15.548 1.00 96.25 77 GLU A N 1
ATOM 621 C CA . GLU A 1 77 ? 16.910 -5.995 -15.644 1.00 96.25 77 GLU A CA 1
ATOM 622 C C . GLU A 1 77 ? 17.007 -6.899 -16.886 1.00 96.25 77 GLU A C 1
ATOM 624 O O . GLU A 1 77 ? 17.915 -6.760 -17.704 1.00 96.25 77 GLU A O 1
ATOM 629 N N . ARG A 1 78 ? 16.009 -7.765 -17.107 1.00 96.62 78 ARG A N 1
ATOM 630 C CA . ARG A 1 78 ? 15.960 -8.639 -18.295 1.00 96.62 78 ARG A CA 1
ATOM 631 C C . ARG A 1 78 ? 15.910 -7.865 -19.610 1.00 96.62 78 ARG A C 1
ATOM 633 O O . ARG A 1 78 ? 16.533 -8.283 -20.580 1.00 96.62 78 ARG A O 1
ATOM 640 N N . ASN A 1 79 ? 15.159 -6.766 -19.666 1.00 96.06 79 ASN A N 1
ATOM 641 C CA . ASN A 1 79 ? 15.063 -5.928 -20.863 1.00 96.06 79 ASN A CA 1
ATOM 642 C C . ASN A 1 79 ? 16.367 -5.168 -21.153 1.00 96.06 79 ASN A C 1
ATOM 644 O O . ASN A 1 79 ? 16.634 -4.829 -22.310 1.00 96.06 79 ASN A O 1
ATOM 648 N N . GLN A 1 80 ? 17.159 -4.876 -20.119 1.00 93.88 80 GLN A N 1
ATOM 649 C CA . GLN A 1 80 ? 18.493 -4.295 -20.261 1.00 93.88 80 GLN A CA 1
ATOM 650 C C . GLN A 1 80 ? 19.507 -5.336 -20.749 1.00 93.88 80 GLN A C 1
ATOM 652 O O . GLN A 1 80 ? 20.336 -5.011 -21.600 1.00 93.88 80 GLN A O 1
ATOM 657 N N . ASP A 1 81 ? 19.396 -6.579 -20.274 1.00 96.50 81 ASP A N 1
ATOM 658 C CA . ASP A 1 81 ? 20.237 -7.699 -20.709 1.00 96.50 81 ASP A CA 1
ATOM 659 C C . ASP A 1 81 ? 19.937 -8.155 -22.151 1.00 96.50 81 ASP A C 1
ATOM 661 O O . ASP A 1 81 ? 20.858 -8.526 -22.882 1.00 96.50 81 ASP A O 1
ATOM 665 N N . ASP A 1 82 ? 18.671 -8.101 -22.586 1.00 96.31 82 ASP A N 1
ATOM 666 C CA . ASP A 1 82 ? 18.239 -8.425 -23.955 1.00 96.31 82 ASP A CA 1
ATOM 667 C C . ASP A 1 82 ? 17.378 -7.304 -24.581 1.00 96.31 82 ASP A C 1
ATOM 669 O O . ASP A 1 82 ? 16.144 -7.396 -24.646 1.00 96.31 82 ASP A O 1
ATOM 673 N N . PRO A 1 83 ? 18.012 -6.227 -25.088 1.00 93.50 83 PRO A N 1
ATOM 674 C CA . PRO A 1 83 ? 17.294 -5.084 -25.647 1.00 93.50 83 PRO A CA 1
ATOM 675 C C . PRO A 1 83 ? 16.519 -5.377 -26.937 1.00 93.50 83 PRO A C 1
ATOM 677 O O . PRO A 1 83 ? 15.657 -4.579 -27.308 1.00 93.50 83 PRO A O 1
ATOM 680 N N . GLU A 1 84 ? 16.822 -6.468 -27.646 1.00 94.62 84 GLU A N 1
ATOM 681 C CA . GLU A 1 84 ? 16.138 -6.821 -28.897 1.00 94.62 84 GLU A CA 1
ATOM 682 C C . GLU A 1 84 ? 14.787 -7.507 -28.638 1.00 94.62 84 GLU A C 1
ATOM 684 O O . GLU A 1 84 ? 13.882 -7.399 -29.468 1.00 94.62 84 GLU A O 1
ATOM 689 N N . ASN A 1 85 ? 14.618 -8.148 -27.473 1.00 93.75 85 ASN A N 1
ATOM 690 C CA . ASN A 1 85 ? 13.418 -8.910 -27.106 1.00 93.75 85 ASN A CA 1
ATOM 691 C C . ASN A 1 85 ? 12.719 -8.366 -25.849 1.00 93.75 85 ASN A C 1
ATOM 693 O O . ASN A 1 85 ? 12.292 -9.128 -24.980 1.00 93.75 85 ASN A O 1
ATOM 697 N N . ARG A 1 86 ? 12.572 -7.040 -25.749 1.00 92.88 86 ARG A N 1
ATOM 698 C CA . ARG A 1 86 ? 11.934 -6.407 -24.584 1.00 92.88 86 ARG A CA 1
ATOM 699 C C . ARG A 1 86 ? 10.479 -6.837 -24.404 1.00 92.88 86 ARG A C 1
ATOM 701 O O . ARG A 1 86 ? 9.693 -6.857 -25.354 1.00 92.88 86 ARG A O 1
ATOM 708 N N . VAL A 1 87 ? 10.105 -7.095 -23.153 1.00 93.88 87 VAL A N 1
ATOM 709 C CA . VAL A 1 87 ? 8.740 -7.441 -22.735 1.00 93.88 87 VAL A CA 1
ATOM 710 C C . VAL A 1 87 ? 8.230 -6.399 -21.742 1.00 93.88 87 VAL A C 1
ATOM 712 O O . VAL A 1 87 ? 8.983 -5.892 -20.915 1.00 93.88 87 VAL A O 1
ATOM 715 N N . PHE A 1 88 ? 6.940 -6.074 -21.821 1.00 90.81 88 PHE A N 1
ATOM 716 C CA . PHE A 1 88 ? 6.280 -5.136 -20.914 1.00 90.81 88 PHE A CA 1
ATOM 717 C C . PHE A 1 88 ? 5.410 -5.868 -19.887 1.00 90.81 88 PHE A C 1
ATOM 719 O O . PHE A 1 88 ? 4.834 -6.918 -20.178 1.00 90.81 88 PHE A O 1
ATOM 726 N N . ILE A 1 89 ? 5.269 -5.276 -18.699 1.00 92.69 89 ILE A N 1
ATOM 727 C CA . ILE A 1 89 ? 4.411 -5.800 -17.631 1.00 92.69 89 ILE A CA 1
ATOM 728 C C . ILE A 1 89 ? 3.037 -5.129 -17.660 1.00 92.69 89 ILE A C 1
ATOM 730 O O . ILE A 1 89 ? 2.906 -3.900 -17.686 1.00 92.69 89 ILE A O 1
ATOM 734 N N . GLY A 1 90 ? 1.995 -5.961 -17.641 1.00 93.75 90 GLY A N 1
ATOM 735 C CA . GLY A 1 90 ? 0.600 -5.527 -17.536 1.00 93.75 90 GLY A CA 1
ATOM 736 C C . GLY A 1 90 ? 0.116 -5.319 -16.099 1.00 93.75 90 GLY A C 1
ATOM 737 O O . GLY A 1 90 ? -0.886 -4.636 -15.9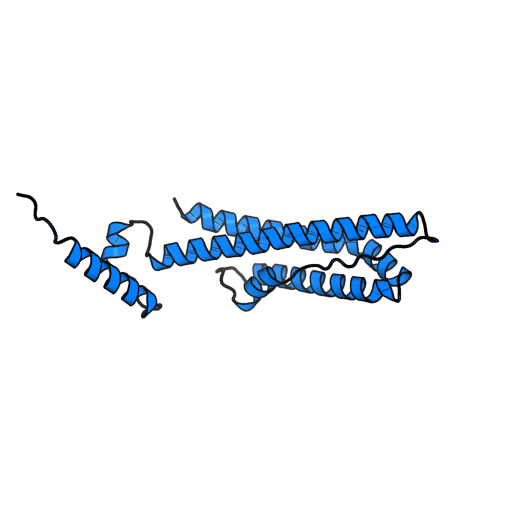00 1.00 93.75 90 GLY A O 1
ATOM 738 N N . ASP A 1 91 ? 0.822 -5.872 -15.113 1.00 95.94 91 ASP A N 1
ATOM 739 C CA . ASP A 1 91 ? 0.447 -5.783 -13.702 1.00 95.94 91 ASP A CA 1
ATOM 740 C C . ASP A 1 91 ? 0.573 -4.354 -13.169 1.00 95.94 91 ASP A C 1
ATOM 742 O O . ASP A 1 91 ? 1.379 -3.552 -13.650 1.00 95.94 91 ASP A O 1
ATOM 746 N N . ARG A 1 92 ? -0.277 -4.014 -12.200 1.00 97.38 92 ARG A N 1
ATOM 747 C CA . ARG A 1 92 ? -0.388 -2.675 -11.615 1.00 97.38 92 ARG A CA 1
ATOM 748 C C . ARG A 1 92 ? -0.545 -2.780 -10.110 1.00 97.38 92 ARG A C 1
ATOM 750 O O . ARG A 1 92 ? -1.177 -3.718 -9.620 1.00 97.38 92 ARG A O 1
ATOM 757 N N . CYS A 1 93 ? -0.025 -1.783 -9.408 1.00 97.69 93 CYS A N 1
ATOM 758 C CA . CYS A 1 93 ? -0.208 -1.666 -7.973 1.00 97.69 93 CYS A CA 1
ATOM 759 C C . CYS A 1 93 ? -1.653 -1.278 -7.644 1.00 97.69 93 CYS A C 1
ATOM 761 O O . CYS A 1 93 ? -2.297 -0.520 -8.378 1.00 97.69 93 CYS A O 1
ATOM 763 N N . ARG A 1 94 ? -2.157 -1.793 -6.527 1.00 96.94 94 ARG A N 1
ATOM 764 C CA . ARG A 1 94 ? -3.527 -1.623 -6.038 1.00 96.94 94 ARG A CA 1
ATOM 765 C C . ARG A 1 94 ? -3.531 -0.639 -4.864 1.00 96.94 94 ARG A C 1
ATOM 767 O O . ARG A 1 94 ? -2.775 -0.868 -3.930 1.00 96.94 94 ARG A O 1
ATOM 774 N N . PRO A 1 95 ? -4.346 0.428 -4.886 1.00 97.56 95 PRO A N 1
ATOM 775 C CA . PRO A 1 95 ? -4.348 1.424 -3.811 1.00 97.56 95 PRO A CA 1
ATOM 776 C C . PRO A 1 95 ? -5.564 1.337 -2.869 1.00 97.56 95 PRO A C 1
ATOM 778 O O . PRO A 1 95 ? -5.740 2.194 -2.009 1.00 97.56 95 PRO A O 1
ATOM 781 N N . TRP A 1 96 ? -6.470 0.377 -3.064 1.00 97.94 96 TRP A N 1
ATOM 782 C CA . TRP A 1 96 ? -7.837 0.442 -2.537 1.00 97.94 96 TRP A CA 1
ATOM 783 C C . TRP A 1 96 ? -7.917 0.433 -1.006 1.00 97.94 96 TRP A C 1
ATOM 785 O O . TRP A 1 96 ? -8.703 1.182 -0.419 1.00 97.94 96 TRP A O 1
ATOM 795 N N . ALA A 1 97 ? -7.146 -0.423 -0.339 1.00 98.38 97 ALA A N 1
ATOM 796 C CA . ALA A 1 97 ? -7.173 -0.541 1.113 1.00 98.38 97 ALA A CA 1
ATOM 797 C C . ALA A 1 97 ? -6.521 0.682 1.771 1.00 98.38 97 ALA A C 1
ATOM 799 O O . ALA A 1 97 ? -7.082 1.241 2.722 1.00 98.38 97 ALA A O 1
ATOM 800 N N . ALA A 1 98 ? -5.382 1.135 1.246 1.00 98.38 98 ALA A N 1
ATOM 801 C CA . ALA A 1 98 ? -4.718 2.349 1.707 1.00 98.38 98 ALA A CA 1
ATOM 802 C C . ALA A 1 98 ? -5.567 3.613 1.451 1.00 98.38 98 ALA A C 1
ATOM 804 O O . ALA A 1 98 ? -5.685 4.461 2.338 1.00 98.38 98 ALA A O 1
ATOM 805 N N . GLU A 1 99 ? -6.255 3.717 0.311 1.00 98.44 99 GLU A N 1
ATOM 806 C CA . GLU A 1 99 ? -7.198 4.811 0.022 1.00 98.44 99 GLU A CA 1
ATOM 807 C C . GLU A 1 99 ? -8.339 4.856 1.042 1.00 98.44 99 GLU A C 1
ATOM 809 O O . GLU A 1 99 ? -8.686 5.926 1.556 1.00 98.44 99 GLU A O 1
ATOM 814 N N . LEU A 1 100 ? -8.911 3.696 1.385 1.00 98.25 100 LEU A N 1
ATOM 815 C CA . LEU A 1 100 ? -9.959 3.600 2.402 1.00 98.25 100 LEU A CA 1
ATOM 816 C C . LEU A 1 100 ? -9.450 3.983 3.794 1.00 98.25 100 LEU A C 1
ATOM 818 O O . LEU A 1 100 ? -10.208 4.588 4.561 1.00 98.25 100 LEU A O 1
ATOM 822 N N . LEU A 1 101 ? -8.202 3.646 4.126 1.00 98.12 101 LEU A N 1
ATOM 823 C CA . LEU A 1 101 ? -7.547 4.056 5.368 1.00 98.12 101 LEU A CA 1
ATOM 824 C C . LEU A 1 101 ? -7.422 5.580 5.451 1.00 98.12 101 LEU A C 1
ATOM 826 O O . LEU A 1 101 ? -7.844 6.167 6.450 1.00 98.12 101 LEU A O 1
ATOM 830 N N . VAL A 1 102 ? -6.893 6.217 4.405 1.00 98.12 102 VAL A N 1
ATOM 831 C CA . VAL A 1 102 ? -6.674 7.672 4.356 1.00 98.12 102 VAL A CA 1
ATOM 832 C C . VAL A 1 102 ? -7.995 8.440 4.334 1.00 98.12 102 VAL A C 1
ATOM 834 O O . VAL A 1 102 ? -8.157 9.405 5.083 1.00 98.12 102 VAL A O 1
ATOM 837 N N . THR A 1 103 ? -8.963 7.987 3.535 1.00 98.12 103 THR A N 1
ATOM 838 C CA . THR A 1 103 ? -10.247 8.679 3.349 1.00 98.12 103 THR A CA 1
ATOM 839 C C . THR A 1 103 ? -11.119 8.602 4.597 1.00 98.12 103 THR A C 1
ATOM 841 O O . THR A 1 103 ? -11.663 9.611 5.043 1.00 98.12 103 THR A O 1
ATOM 844 N N . ASN A 1 104 ? -11.258 7.410 5.185 1.00 97.31 104 ASN A N 1
ATOM 845 C CA . ASN A 1 104 ? -12.174 7.211 6.309 1.00 97.31 104 ASN A CA 1
ATOM 846 C C . ASN A 1 104 ? -11.525 7.471 7.669 1.00 97.31 104 ASN A C 1
ATOM 848 O O . ASN A 1 104 ? -12.244 7.560 8.663 1.00 97.31 104 ASN A O 1
ATOM 852 N N . ARG A 1 105 ? -10.186 7.516 7.737 1.00 96.69 105 ARG A N 1
ATOM 853 C CA . ARG A 1 105 ? -9.407 7.681 8.974 1.00 96.69 105 ARG A CA 1
ATOM 854 C C . ARG A 1 105 ? -9.939 6.833 10.135 1.00 96.69 105 ARG A C 1
ATOM 856 O O . ARG A 1 105 ? -10.059 7.291 11.269 1.00 96.69 105 ARG A O 1
ATOM 863 N N . TYR A 1 106 ? -10.286 5.575 9.849 1.00 93.75 106 TYR A N 1
ATOM 864 C CA . TYR A 1 106 ? -10.967 4.697 10.811 1.00 93.75 106 TYR A CA 1
ATOM 865 C C . TYR A 1 106 ? -10.066 4.250 11.976 1.00 93.75 106 TYR A C 1
ATOM 867 O O . TYR A 1 106 ? -10.543 3.585 12.898 1.00 93.75 106 TYR A O 1
ATOM 875 N N . VAL A 1 107 ? -8.779 4.609 11.948 1.00 95.81 107 VAL A N 1
ATOM 876 C CA . VAL A 1 107 ? -7.813 4.355 13.016 1.00 95.81 107 VAL A CA 1
ATOM 877 C C . VAL A 1 107 ? -7.513 5.658 13.754 1.00 95.81 107 VAL A C 1
ATOM 879 O O . VAL A 1 107 ? -7.103 6.648 13.159 1.00 95.81 107 VAL A O 1
ATOM 882 N N . ASP A 1 108 ? -7.652 5.670 15.073 1.00 94.94 108 ASP A N 1
ATOM 883 C CA . ASP A 1 108 ? -7.314 6.858 15.859 1.00 94.94 108 ASP A CA 1
ATOM 884 C C . ASP A 1 108 ? -5.785 7.006 16.007 1.00 94.94 108 ASP A C 1
ATOM 886 O O . ASP A 1 108 ? -5.155 6.414 16.892 1.00 94.94 108 ASP A O 1
ATOM 890 N N . LYS A 1 109 ? -5.168 7.722 15.059 1.00 97.06 109 LYS A N 1
ATOM 891 C CA . LYS A 1 109 ? -3.722 7.961 14.963 1.00 97.06 109 LYS A CA 1
ATOM 892 C C . LYS A 1 109 ? -3.410 9.406 14.605 1.00 97.06 109 LYS A C 1
ATOM 894 O O . LYS A 1 109 ? -4.242 10.138 14.079 1.00 97.06 109 LYS A O 1
ATOM 899 N N . CYS A 1 110 ? -2.181 9.816 14.914 1.00 96.88 110 CYS A N 1
ATOM 900 C CA . CYS A 1 110 ? -1.716 11.171 14.653 1.00 96.88 110 CYS A CA 1
ATOM 901 C C . CYS A 1 110 ? -1.582 11.455 13.148 1.00 96.88 110 CYS A C 1
ATOM 903 O O . CYS A 1 110 ? -1.488 10.544 12.330 1.00 96.88 110 CYS A O 1
ATOM 905 N N . GLN A 1 111 ? -1.514 12.739 12.787 1.00 97.69 111 GLN A N 1
ATOM 906 C CA . GLN A 1 111 ? -1.420 13.172 11.389 1.00 97.69 111 GLN A CA 1
ATOM 907 C C . GLN A 1 111 ? -0.207 12.581 10.650 1.00 97.69 111 GLN A C 1
ATOM 909 O O . GLN A 1 111 ? -0.307 12.314 9.459 1.00 97.69 111 GLN A O 1
ATOM 914 N N . LEU A 1 112 ? 0.904 12.323 11.349 1.00 97.81 112 LEU A N 1
ATOM 915 C CA . LEU A 1 112 ? 2.104 11.738 10.746 1.00 97.81 112 LEU A CA 1
ATOM 916 C C . LEU A 1 112 ? 1.847 10.337 10.166 1.00 97.81 112 LEU A C 1
ATOM 918 O O . LEU A 1 112 ? 2.340 10.028 9.091 1.00 97.81 112 LEU A O 1
ATOM 922 N N . PHE A 1 113 ? 1.036 9.512 10.836 1.00 98.25 113 PHE A N 1
ATOM 923 C CA . PHE A 1 113 ? 0.644 8.195 10.320 1.00 98.25 113 PHE A CA 1
ATOM 924 C C . PHE A 1 113 ? -0.044 8.315 8.952 1.00 98.25 113 PHE A C 1
ATOM 926 O O . PHE A 1 113 ? 0.287 7.595 8.015 1.00 98.25 113 PHE A O 1
ATOM 933 N N . TYR A 1 114 ? -0.966 9.271 8.832 1.00 98.38 114 TYR A N 1
ATOM 934 C CA . TYR A 1 114 ? -1.711 9.505 7.599 1.00 98.38 114 TYR A CA 1
ATOM 935 C C . TYR A 1 114 ? -0.856 10.128 6.496 1.00 98.38 114 TYR A C 1
ATOM 937 O O . TYR A 1 114 ? -1.038 9.773 5.342 1.00 98.38 114 TYR A O 1
ATOM 945 N N . GLN A 1 115 ? 0.119 10.971 6.840 1.00 98.38 115 GLN A N 1
ATOM 946 C CA . GLN A 1 115 ? 1.081 11.500 5.866 1.00 98.38 115 GLN A CA 1
ATOM 947 C C . GLN A 1 115 ? 1.940 10.396 5.239 1.00 98.38 115 GLN A C 1
ATOM 949 O O . GLN A 1 115 ? 2.224 10.447 4.049 1.00 98.38 115 GLN A O 1
ATOM 954 N N . ILE A 1 116 ? 2.335 9.383 6.019 1.00 98.44 116 ILE A N 1
ATOM 955 C CA . ILE A 1 116 ? 3.073 8.225 5.489 1.00 98.44 116 ILE A CA 1
ATOM 956 C C . ILE A 1 116 ? 2.175 7.405 4.549 1.00 98.44 116 ILE A C 1
ATOM 958 O O . ILE A 1 116 ? 2.631 6.974 3.495 1.00 98.44 116 ILE A O 1
ATOM 962 N N . ALA A 1 117 ? 0.895 7.230 4.896 1.00 98.44 117 ALA A N 1
ATOM 963 C CA . ALA A 1 117 ? -0.073 6.551 4.033 1.00 98.44 117 ALA A CA 1
ATOM 964 C C . ALA A 1 117 ? -0.338 7.315 2.720 1.00 98.44 117 ALA A C 1
ATOM 966 O O . ALA A 1 117 ? -0.435 6.704 1.661 1.00 98.44 117 ALA A O 1
ATOM 967 N N . GLU A 1 118 ? -0.427 8.645 2.775 1.00 98.56 118 GLU A N 1
ATOM 968 C CA . GLU A 1 118 ? -0.556 9.511 1.595 1.00 98.56 118 GLU A CA 1
ATOM 969 C C . GLU A 1 118 ? 0.691 9.415 0.701 1.00 98.56 118 GLU A C 1
ATOM 971 O O . GLU A 1 118 ? 0.559 9.186 -0.496 1.00 98.56 118 GLU A O 1
ATOM 976 N N . LEU A 1 119 ? 1.898 9.465 1.282 1.00 98.44 119 LEU A N 1
ATOM 977 C CA . LEU A 1 119 ? 3.153 9.290 0.537 1.00 98.44 119 LEU A CA 1
ATOM 978 C C . LEU A 1 119 ? 3.230 7.923 -0.164 1.00 98.44 119 LEU A C 1
ATOM 980 O O . LEU A 1 119 ? 3.701 7.822 -1.299 1.00 98.44 119 LEU A O 1
ATOM 984 N N . TYR A 1 120 ? 2.761 6.870 0.506 1.00 98.62 120 TYR A N 1
ATOM 985 C CA . TYR A 1 120 ? 2.631 5.546 -0.094 1.00 98.62 120 TYR A CA 1
ATOM 986 C C . TYR A 1 120 ? 1.692 5.564 -1.309 1.00 98.62 120 TYR A C 1
ATOM 988 O O . TYR A 1 120 ? 2.085 5.103 -2.380 1.00 98.62 120 TYR A O 1
ATOM 996 N N . LEU A 1 121 ? 0.494 6.145 -1.178 1.00 98.62 121 LEU A N 1
ATOM 997 C CA . LEU A 1 121 ? -0.476 6.254 -2.275 1.00 98.62 121 LEU A CA 1
ATOM 998 C C . LEU A 1 121 ? 0.061 7.059 -3.464 1.00 98.62 121 LEU A C 1
ATOM 1000 O O . LEU A 1 121 ? -0.095 6.625 -4.607 1.00 98.62 121 LEU A O 1
ATOM 1004 N N . ASP A 1 122 ? 0.727 8.183 -3.205 1.00 98.44 122 ASP A N 1
ATOM 1005 C CA . ASP A 1 122 ? 1.354 8.999 -4.247 1.00 98.44 122 ASP A CA 1
ATOM 1006 C C . ASP A 1 122 ? 2.418 8.191 -5.009 1.00 98.44 122 ASP A C 1
ATOM 1008 O O . ASP A 1 122 ? 2.444 8.203 -6.242 1.00 98.44 122 ASP A O 1
ATOM 1012 N N . SER A 1 123 ? 3.222 7.397 -4.291 1.00 98.06 123 SER A N 1
ATOM 1013 C CA . SER A 1 123 ? 4.229 6.514 -4.896 1.00 98.06 123 SER A CA 1
ATOM 1014 C C . SER A 1 123 ? 3.595 5.421 -5.765 1.00 98.06 123 SER A C 1
ATOM 1016 O O . SER A 1 123 ? 4.093 5.132 -6.855 1.00 98.06 123 SER A O 1
ATOM 1018 N N . LEU A 1 124 ? 2.470 4.830 -5.332 1.00 98.06 124 LEU A N 1
ATOM 1019 C CA . LEU A 1 124 ? 1.720 3.865 -6.148 1.00 98.06 124 LEU A CA 1
ATOM 1020 C C . LEU A 1 124 ? 1.184 4.502 -7.432 1.00 98.06 124 LEU A C 1
ATOM 1022 O O . LEU A 1 124 ? 1.231 3.886 -8.500 1.00 98.06 124 LEU A O 1
ATOM 1026 N N . ALA A 1 125 ? 0.642 5.715 -7.326 1.00 98.12 125 ALA A N 1
ATOM 1027 C CA . ALA A 1 125 ? 0.086 6.441 -8.458 1.00 98.12 125 ALA A CA 1
ATOM 1028 C C . ALA A 1 125 ? 1.174 6.794 -9.479 1.00 98.12 125 ALA A C 1
ATOM 1030 O O . ALA A 1 125 ? 0.980 6.569 -10.678 1.00 98.12 125 ALA A O 1
ATOM 1031 N N . GLU A 1 126 ? 2.326 7.282 -9.013 1.00 97.44 126 GLU A N 1
ATOM 1032 C CA . GLU A 1 126 ? 3.471 7.598 -9.866 1.00 97.44 126 GLU A CA 1
ATOM 1033 C C . GLU A 1 126 ? 4.012 6.342 -10.556 1.00 97.44 126 GLU A C 1
ATOM 1035 O O . GLU A 1 126 ? 4.124 6.316 -11.783 1.00 97.44 126 GLU A O 1
ATOM 1040 N N . MET A 1 127 ? 4.227 5.257 -9.806 1.00 97.00 127 MET A N 1
ATOM 1041 C CA . MET A 1 127 ? 4.655 3.976 -10.369 1.00 97.00 127 MET A CA 1
ATOM 1042 C C . MET A 1 127 ? 3.676 3.481 -11.443 1.00 97.00 127 MET A C 1
ATOM 1044 O O . MET A 1 127 ? 4.082 3.165 -12.560 1.00 97.00 127 MET A O 1
ATOM 1048 N N . ASN A 1 128 ? 2.371 3.467 -11.161 1.00 97.75 128 ASN A N 1
ATOM 1049 C CA . ASN A 1 128 ? 1.360 3.041 -12.131 1.00 97.75 128 ASN A CA 1
ATOM 1050 C C . ASN A 1 128 ? 1.321 3.929 -13.385 1.00 97.75 128 ASN A C 1
ATOM 1052 O O . ASN A 1 128 ? 1.088 3.417 -14.486 1.00 97.75 128 ASN A O 1
ATOM 1056 N N . ALA A 1 129 ? 1.560 5.236 -13.244 1.00 96.50 129 ALA A N 1
ATOM 1057 C CA . ALA A 1 129 ? 1.666 6.148 -14.378 1.00 96.50 129 ALA A CA 1
ATOM 1058 C C . ALA A 1 129 ? 2.870 5.792 -15.264 1.00 96.50 129 ALA A C 1
ATOM 1060 O O . ALA A 1 129 ? 2.719 5.684 -16.484 1.00 96.50 129 ALA A O 1
ATOM 1061 N N . GLN A 1 130 ? 4.028 5.519 -14.661 1.00 96.12 130 GLN A N 1
ATOM 1062 C CA . GLN A 1 130 ? 5.246 5.125 -15.378 1.00 96.12 130 GLN A CA 1
ATOM 1063 C C . GLN A 1 130 ? 5.094 3.768 -16.072 1.00 96.12 130 GLN A C 1
ATOM 1065 O O . GLN A 1 130 ? 5.421 3.629 -17.252 1.00 96.12 130 GLN A O 1
ATOM 1070 N N . LEU A 1 131 ? 4.469 2.789 -15.411 1.00 95.44 131 LEU A N 1
ATOM 1071 C CA . LEU A 1 131 ? 4.112 1.513 -16.040 1.00 95.44 131 LEU A CA 1
ATOM 1072 C C . LEU A 1 131 ? 3.146 1.696 -17.223 1.00 95.44 131 LEU A C 1
ATOM 1074 O O . LEU A 1 131 ? 3.178 0.929 -18.188 1.00 95.44 131 LEU A O 1
ATOM 1078 N N . GLY A 1 132 ? 2.275 2.708 -17.172 1.00 95.50 132 GLY A N 1
ATOM 1079 C CA . GLY A 1 132 ? 1.429 3.113 -18.296 1.00 95.50 132 GLY A CA 1
ATOM 1080 C C . GLY A 1 132 ? 2.229 3.668 -19.477 1.00 95.50 132 GLY A C 1
ATOM 1081 O O . GLY A 1 132 ? 1.924 3.348 -20.627 1.00 95.50 132 GLY A O 1
ATOM 1082 N N . LEU A 1 133 ? 3.276 4.451 -19.204 1.00 94.56 133 LEU A N 1
ATOM 1083 C CA . LEU A 1 133 ? 4.172 5.000 -20.226 1.00 94.56 133 LEU A CA 1
ATOM 1084 C C . LEU A 1 133 ? 5.088 3.944 -20.848 1.00 94.56 133 LEU A C 1
ATOM 1086 O O . LEU A 1 133 ? 5.440 4.088 -22.020 1.00 94.56 133 LEU A O 1
ATOM 1090 N N . TRP A 1 134 ? 5.421 2.871 -20.123 1.00 94.81 134 TRP A N 1
ATOM 1091 C CA . TRP A 1 134 ? 6.328 1.809 -20.582 1.00 94.81 134 TRP A CA 1
ATOM 1092 C C . TRP A 1 134 ? 5.952 1.267 -21.967 1.00 94.81 134 TRP A C 1
ATOM 1094 O O . TRP A 1 134 ? 6.818 1.075 -22.812 1.00 94.81 134 TRP A O 1
ATOM 1104 N N . VAL A 1 135 ? 4.658 1.123 -22.265 1.00 90.00 135 VAL A N 1
ATOM 1105 C CA . VAL A 1 135 ? 4.167 0.625 -23.567 1.00 90.00 135 VAL A CA 1
ATOM 1106 C C . VAL A 1 135 ? 4.618 1.494 -24.751 1.00 90.00 135 VAL A C 1
ATOM 1108 O O . VAL A 1 135 ? 4.788 0.996 -25.863 1.00 90.00 135 VAL A O 1
ATOM 1111 N N . HIS A 1 136 ? 4.806 2.796 -24.535 1.00 93.94 136 HIS A N 1
ATOM 1112 C CA . HIS A 1 136 ? 5.109 3.766 -25.590 1.00 93.94 136 HIS A CA 1
ATOM 1113 C C . HIS A 1 136 ? 6.512 4.369 -25.480 1.00 93.94 136 HIS A C 1
ATOM 1115 O O . HIS A 1 136 ? 7.052 4.845 -26.477 1.00 93.94 136 HIS A O 1
ATOM 1121 N N . GLN A 1 137 ? 7.089 4.379 -24.279 1.00 94.12 137 GLN A N 1
AT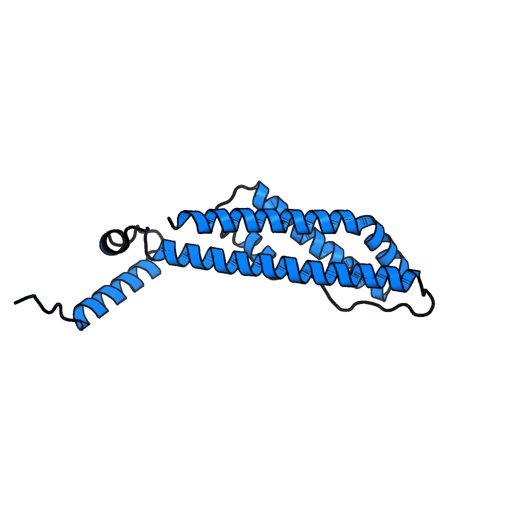OM 1122 C CA . GLN A 1 137 ? 8.341 5.055 -23.946 1.00 94.12 137 GLN A CA 1
ATOM 1123 C C . GLN A 1 137 ? 9.202 4.167 -23.042 1.00 94.12 137 GLN A C 1
ATOM 1125 O O . GLN A 1 137 ? 9.578 4.555 -21.940 1.00 94.12 137 GLN A O 1
ATOM 1130 N N . ILE A 1 138 ? 9.509 2.962 -23.530 1.00 91.94 138 ILE A N 1
ATOM 1131 C CA . ILE A 1 138 ? 10.185 1.901 -22.770 1.00 91.94 138 ILE A CA 1
ATOM 1132 C C . ILE A 1 138 ? 11.438 2.407 -22.052 1.00 91.94 138 ILE A C 1
ATOM 1134 O O . ILE A 1 138 ? 11.568 2.232 -20.850 1.00 91.94 138 ILE A O 1
ATOM 1138 N N . GLN A 1 139 ? 12.342 3.058 -22.784 1.00 92.62 139 GLN A N 1
ATOM 1139 C CA . GLN A 1 139 ? 13.627 3.478 -22.234 1.00 92.62 139 GLN A CA 1
ATOM 1140 C C . GLN A 1 139 ? 13.484 4.512 -21.108 1.00 92.62 139 GLN A C 1
ATOM 1142 O O . GLN A 1 139 ? 14.152 4.386 -20.092 1.00 92.62 139 GLN A O 1
ATOM 1147 N N . LEU A 1 140 ? 12.577 5.484 -21.256 1.00 94.12 140 LEU A N 1
ATOM 1148 C CA . LEU A 1 140 ? 12.335 6.497 -20.224 1.00 94.12 140 LEU A CA 1
ATOM 1149 C C . LEU A 1 140 ? 11.702 5.887 -18.969 1.00 94.12 140 LEU A C 1
ATOM 1151 O O . LEU A 1 140 ? 12.087 6.239 -17.859 1.00 94.12 140 LEU A O 1
ATOM 1155 N N . ALA A 1 141 ? 10.753 4.961 -19.143 1.00 94.81 141 ALA A N 1
ATOM 1156 C CA . ALA A 1 141 ? 10.128 4.266 -18.022 1.00 94.81 141 ALA A CA 1
ATOM 1157 C C . ALA A 1 141 ? 11.137 3.379 -17.272 1.00 94.81 141 ALA A C 1
ATOM 1159 O O . ALA A 1 141 ? 11.159 3.385 -16.047 1.00 94.81 141 ALA A O 1
ATOM 1160 N N . GLU A 1 142 ? 11.992 2.650 -17.993 1.00 94.69 142 GLU A N 1
ATOM 1161 C CA . GLU A 1 142 ? 13.032 1.792 -17.408 1.00 94.69 142 GLU A CA 1
ATOM 1162 C C . GLU A 1 142 ? 14.108 2.603 -16.672 1.00 94.69 142 GLU A C 1
ATOM 1164 O O . GLU A 1 142 ? 14.482 2.235 -15.562 1.00 94.69 142 GLU A O 1
ATOM 1169 N N . GLU A 1 143 ? 14.576 3.717 -17.247 1.00 95.25 143 GLU A N 1
ATOM 1170 C CA . GLU A 1 143 ? 15.541 4.618 -16.596 1.00 95.25 143 GLU A CA 1
ATOM 1171 C C . GLU A 1 143 ? 14.975 5.193 -15.290 1.00 95.25 143 GLU A C 1
ATOM 1173 O O . GLU A 1 143 ? 15.647 5.151 -14.260 1.00 95.25 143 GLU A O 1
ATOM 1178 N N . TRP A 1 144 ? 13.718 5.649 -15.309 1.00 96.44 144 TRP A N 1
ATOM 1179 C CA . TRP A 1 144 ? 13.036 6.132 -14.108 1.00 96.44 144 TRP A CA 1
ATOM 1180 C C . TRP A 1 144 ? 12.875 5.027 -13.057 1.00 96.44 144 TRP A C 1
ATOM 1182 O O . TRP A 1 144 ? 13.141 5.252 -11.880 1.00 96.44 144 TRP A O 1
ATOM 1192 N N . LEU A 1 145 ? 12.476 3.816 -13.462 1.00 94.75 145 LEU A N 1
ATOM 1193 C CA . LEU A 1 145 ? 12.278 2.705 -12.527 1.00 94.75 145 LEU A CA 1
ATOM 1194 C C . LEU A 1 145 ? 13.566 2.350 -11.782 1.00 94.75 145 LEU A C 1
ATOM 1196 O O . LEU A 1 145 ? 13.510 2.157 -10.574 1.00 94.75 145 LEU A O 1
ATOM 1200 N N . VAL A 1 146 ? 14.711 2.323 -12.469 1.00 95.19 146 VAL A N 1
ATOM 1201 C CA . VAL A 1 146 ? 16.015 2.061 -11.834 1.00 95.19 146 VAL A CA 1
ATOM 1202 C C . VAL A 1 146 ? 16.427 3.199 -10.901 1.00 95.19 146 VAL A C 1
ATOM 1204 O O . VAL A 1 146 ? 16.953 2.946 -9.822 1.00 95.19 146 VAL A O 1
ATOM 1207 N N . GLU A 1 147 ? 16.196 4.454 -11.292 1.00 96.38 147 GLU A N 1
ATOM 1208 C CA . GLU A 1 147 ? 16.554 5.613 -10.465 1.00 96.38 147 GLU A CA 1
ATOM 1209 C C . GLU A 1 147 ? 15.742 5.671 -9.160 1.00 96.38 147 GLU A C 1
ATOM 1211 O O . GLU A 1 147 ? 16.278 6.033 -8.111 1.00 96.38 147 GLU A O 1
ATOM 1216 N N . TYR A 1 148 ? 14.462 5.300 -9.213 1.00 95.88 148 TYR A N 1
ATOM 1217 C CA . TYR A 1 148 ? 13.523 5.483 -8.104 1.00 95.88 148 TYR A CA 1
ATOM 1218 C C . TYR A 1 148 ? 13.196 4.198 -7.323 1.00 95.88 148 TYR A C 1
ATOM 1220 O O . TYR A 1 148 ? 12.512 4.280 -6.300 1.00 95.88 148 TYR A O 1
ATOM 1228 N N . GLU A 1 149 ? 13.701 3.031 -7.736 1.00 95.31 149 GLU A N 1
ATOM 1229 C CA . GLU A 1 149 ? 13.437 1.729 -7.100 1.00 95.31 149 GLU A CA 1
ATOM 1230 C C . GLU A 1 149 ? 13.681 1.746 -5.586 1.00 95.31 149 GLU A C 1
ATOM 1232 O O . GLU A 1 149 ? 12.801 1.373 -4.802 1.00 95.31 149 GLU A O 1
ATOM 1237 N N . GLU A 1 150 ? 14.870 2.188 -5.162 1.00 96.88 150 GLU A N 1
ATOM 1238 C CA . GLU A 1 150 ? 15.262 2.183 -3.749 1.00 96.88 150 GLU A CA 1
ATOM 1239 C C . GLU A 1 150 ? 14.333 3.070 -2.912 1.00 96.88 150 GLU A C 1
ATOM 1241 O O . GLU A 1 150 ? 13.935 2.702 -1.804 1.00 96.88 150 GLU A O 1
ATOM 1246 N N . MET A 1 151 ? 13.944 4.226 -3.459 1.00 97.62 151 MET A N 1
ATOM 1247 C CA . MET A 1 151 ? 13.042 5.164 -2.795 1.00 97.62 151 MET A CA 1
ATOM 1248 C C . MET A 1 151 ? 11.638 4.571 -2.640 1.00 97.62 151 MET A C 1
ATOM 1250 O O . MET A 1 151 ? 11.070 4.633 -1.549 1.00 97.62 151 MET A O 1
ATOM 1254 N N . ILE A 1 152 ? 11.082 3.979 -3.701 1.00 96.88 152 ILE A N 1
ATOM 1255 C CA . ILE A 1 152 ? 9.746 3.362 -3.671 1.00 96.88 152 ILE A CA 1
ATOM 1256 C C . ILE A 1 152 ? 9.733 2.197 -2.680 1.00 96.88 152 ILE A C 1
ATOM 1258 O O . ILE A 1 152 ? 8.839 2.113 -1.835 1.00 96.88 152 ILE A O 1
ATOM 1262 N N . THR A 1 153 ? 10.761 1.348 -2.725 1.00 97.31 153 THR A N 1
ATOM 1263 C CA . THR A 1 153 ? 10.928 0.223 -1.797 1.00 97.31 153 THR A CA 1
ATOM 1264 C C . THR A 1 153 ? 10.977 0.711 -0.352 1.00 97.31 153 THR A C 1
ATOM 1266 O O . THR A 1 153 ? 10.255 0.200 0.505 1.00 97.31 153 THR A O 1
ATOM 1269 N N . PHE A 1 154 ? 11.767 1.752 -0.077 1.00 98.06 154 PHE A N 1
ATOM 1270 C CA . PHE A 1 154 ? 11.842 2.354 1.252 1.00 98.06 154 PHE A CA 1
ATOM 1271 C C . PHE A 1 154 ? 10.479 2.866 1.738 1.00 98.06 154 PHE A C 1
ATOM 1273 O O . PHE A 1 154 ? 10.122 2.649 2.898 1.00 98.06 154 PHE A O 1
ATOM 1280 N N . ILE A 1 155 ? 9.701 3.521 0.872 1.00 98.19 155 ILE A N 1
ATOM 1281 C CA . ILE A 1 155 ? 8.363 4.025 1.215 1.00 98.19 155 ILE A CA 1
ATOM 1282 C C . ILE A 1 155 ? 7.402 2.867 1.513 1.00 98.19 155 ILE A C 1
ATOM 1284 O O . ILE A 1 155 ? 6.670 2.933 2.503 1.00 98.19 155 ILE A O 1
ATOM 1288 N N . PHE A 1 156 ? 7.418 1.802 0.705 1.00 97.62 156 PHE A N 1
ATOM 1289 C CA . PHE A 1 156 ? 6.554 0.630 0.892 1.00 97.62 156 PHE A CA 1
ATOM 1290 C C . PHE A 1 156 ? 6.825 -0.054 2.230 1.00 97.62 156 PHE A C 1
ATOM 1292 O O . PHE A 1 156 ? 5.893 -0.271 3.007 1.00 97.62 156 PHE A O 1
ATOM 1299 N N . GLU A 1 157 ? 8.094 -0.341 2.522 1.00 98.06 157 GLU A N 1
ATOM 1300 C CA . GLU A 1 157 ? 8.491 -0.992 3.773 1.00 98.06 157 GLU A CA 1
ATOM 1301 C C . GLU A 1 157 ? 8.217 -0.083 4.980 1.00 98.06 157 GLU A C 1
ATOM 1303 O O . GLU A 1 157 ? 7.632 -0.524 5.967 1.00 98.06 157 GLU A O 1
ATOM 1308 N N . THR A 1 158 ? 8.501 1.222 4.874 1.00 98.38 158 THR A N 1
ATOM 1309 C CA . THR A 1 158 ? 8.190 2.189 5.942 1.00 98.38 158 THR A CA 1
ATOM 1310 C C . THR A 1 158 ? 6.694 2.231 6.252 1.00 98.38 158 THR A C 1
ATOM 1312 O O . THR A 1 158 ? 6.293 2.222 7.419 1.00 98.38 158 THR A O 1
ATOM 1315 N N . PHE A 1 159 ? 5.842 2.291 5.225 1.00 98.56 159 PHE A N 1
ATOM 1316 C CA . PHE A 1 159 ? 4.397 2.303 5.425 1.00 98.56 159 PHE A CA 1
ATOM 1317 C C . PHE A 1 159 ? 3.906 0.987 6.036 1.00 98.56 159 PHE A C 1
ATOM 1319 O O . PHE A 1 159 ? 3.133 1.009 7.001 1.00 98.56 159 PHE A O 1
ATOM 1326 N N . LYS A 1 160 ? 4.399 -0.151 5.535 1.00 98.56 160 LYS A N 1
ATOM 1327 C CA . LYS A 1 160 ? 4.074 -1.477 6.062 1.00 98.56 160 LYS A CA 1
ATOM 1328 C C . LYS A 1 160 ? 4.441 -1.605 7.543 1.00 98.56 160 LYS A C 1
ATOM 1330 O O . LYS A 1 160 ? 3.565 -1.934 8.344 1.00 98.56 160 LYS A O 1
ATOM 1335 N N . ASP A 1 161 ? 5.666 -1.256 7.928 1.00 98.62 161 ASP A N 1
ATOM 1336 C CA . ASP A 1 161 ? 6.148 -1.307 9.317 1.00 98.62 161 ASP A CA 1
ATOM 1337 C C . ASP A 1 161 ? 5.273 -0.477 10.268 1.00 98.62 161 ASP A C 1
ATOM 1339 O O . ASP A 1 161 ? 4.939 -0.886 11.391 1.00 98.62 161 ASP A O 1
ATOM 1343 N N . VAL A 1 162 ? 4.858 0.707 9.813 1.00 98.50 162 VAL A N 1
ATOM 1344 C CA . VAL A 1 162 ? 3.977 1.592 10.577 1.00 98.50 162 VAL A CA 1
ATOM 1345 C C . VAL A 1 162 ? 2.592 0.960 10.758 1.00 98.50 162 VAL A C 1
ATOM 1347 O O . VAL A 1 162 ? 2.053 0.976 11.871 1.00 98.50 162 VAL A O 1
ATOM 1350 N N . VAL A 1 163 ? 2.018 0.356 9.714 1.00 98.44 163 VAL A N 1
ATOM 1351 C CA . VAL A 1 163 ? 0.727 -0.351 9.787 1.00 98.44 163 VAL A CA 1
ATOM 1352 C C . VAL A 1 163 ? 0.821 -1.572 10.711 1.00 98.44 163 VAL A C 1
ATOM 1354 O O . VAL A 1 163 ? -0.056 -1.759 11.562 1.00 98.44 163 VAL A O 1
ATOM 1357 N N . GLU A 1 164 ? 1.892 -2.365 10.622 1.00 98.56 164 GLU A N 1
ATOM 1358 C CA . GLU A 1 164 ? 2.139 -3.515 11.503 1.00 98.56 164 GLU A CA 1
ATOM 1359 C C . GLU A 1 164 ? 2.241 -3.096 12.972 1.00 98.56 164 GLU A C 1
ATOM 1361 O O . GLU A 1 164 ? 1.618 -3.711 13.849 1.00 98.56 164 GLU A O 1
ATOM 1366 N N . THR A 1 165 ? 2.958 -2.004 13.244 1.00 98.25 165 THR A N 1
ATOM 1367 C CA . THR A 1 165 ? 3.098 -1.434 14.589 1.00 98.25 165 THR A CA 1
ATOM 1368 C C . THR A 1 165 ? 1.738 -1.043 15.159 1.00 98.25 165 THR A C 1
ATOM 1370 O O . THR A 1 165 ? 1.364 -1.478 16.255 1.00 98.25 165 THR A O 1
ATOM 1373 N N . VAL A 1 166 ? 0.953 -0.276 14.397 1.00 97.94 166 VAL A N 1
ATOM 1374 C CA . VAL A 1 166 ? -0.387 0.174 14.798 1.00 97.94 166 VAL A CA 1
ATOM 1375 C C . VAL A 1 166 ? -1.325 -1.005 15.042 1.00 97.94 166 VAL A C 1
ATOM 1377 O O . VAL A 1 166 ? -2.023 -1.052 16.061 1.00 97.94 166 VAL A O 1
ATOM 1380 N N . ARG A 1 167 ? -1.311 -1.995 14.153 1.00 97.62 167 ARG A N 1
ATOM 1381 C CA . ARG A 1 167 ? -2.082 -3.227 14.314 1.00 97.62 167 ARG A CA 1
ATOM 1382 C C . ARG A 1 167 ? -1.690 -3.975 15.591 1.00 97.62 167 ARG A C 1
ATOM 1384 O O . ARG A 1 167 ? -2.561 -4.407 16.351 1.00 97.62 167 ARG A O 1
ATOM 1391 N N . GLY A 1 168 ? -0.391 -4.106 15.858 1.00 97.44 168 GLY A N 1
ATOM 1392 C CA . GLY A 1 168 ? 0.140 -4.753 17.058 1.00 97.44 168 GLY A CA 1
ATOM 1393 C C . GLY A 1 168 ? -0.236 -4.029 18.353 1.00 97.44 168 GLY A C 1
ATOM 1394 O O . GLY A 1 168 ? -0.469 -4.668 19.381 1.00 97.44 168 GLY A O 1
ATOM 1395 N N . GLU A 1 169 ? -0.332 -2.701 18.335 1.00 96.19 169 GLU A N 1
ATOM 1396 C CA . GLU A 1 169 ? -0.842 -1.915 19.464 1.00 96.19 169 GLU A CA 1
ATOM 1397 C C . GLU A 1 169 ? -2.330 -2.162 19.727 1.00 96.19 169 GLU A C 1
ATOM 1399 O O . GLU A 1 169 ? -2.717 -2.377 20.876 1.00 96.19 169 GLU A O 1
ATOM 1404 N N . ILE A 1 170 ? -3.162 -2.184 18.681 1.00 94.12 170 ILE A N 1
ATOM 1405 C CA . ILE A 1 170 ? -4.607 -2.435 18.810 1.00 94.12 170 ILE A CA 1
ATOM 1406 C C . ILE A 1 170 ? -4.864 -3.843 19.354 1.00 94.12 170 ILE A C 1
ATOM 1408 O O . ILE A 1 170 ? -5.700 -4.018 20.240 1.00 94.12 170 ILE A O 1
ATOM 1412 N N . LYS A 1 171 ? -4.100 -4.837 18.886 1.00 94.06 171 LYS A N 1
ATOM 1413 C CA . LYS A 1 171 ? -4.197 -6.224 19.358 1.00 94.06 171 LYS A CA 1
ATOM 1414 C C . LYS A 1 171 ? -3.790 -6.384 20.828 1.00 94.06 171 LYS A C 1
ATOM 1416 O O . LYS A 1 171 ? -4.376 -7.194 21.538 1.00 94.06 171 LYS A O 1
ATOM 1421 N N . ARG A 1 172 ? -2.800 -5.619 21.306 1.00 90.94 172 ARG A N 1
ATOM 1422 C CA . ARG A 1 172 ? -2.320 -5.693 22.700 1.00 90.94 172 ARG A CA 1
ATOM 1423 C C . ARG A 1 172 ? -3.309 -5.138 23.720 1.00 90.94 172 ARG A C 1
ATOM 1425 O O . ARG A 1 172 ? -3.324 -5.638 24.835 1.00 90.94 172 ARG A O 1
ATOM 1432 N N . LYS A 1 173 ? -4.179 -4.198 23.341 1.00 81.38 173 LYS A N 1
ATOM 1433 C CA . LYS A 1 173 ? -5.250 -3.663 24.209 1.00 81.38 173 LYS A CA 1
ATOM 1434 C C . LYS A 1 173 ? -6.362 -4.683 24.552 1.00 81.38 173 LYS A C 1
ATOM 1436 O O . LYS A 1 173 ? -7.417 -4.296 25.036 1.00 81.38 173 LYS A O 1
ATOM 1441 N N . GLN A 1 174 ? -6.172 -5.969 24.249 1.00 63.41 174 GLN A N 1
ATOM 1442 C CA . GLN A 1 174 ? -7.129 -7.057 24.483 1.00 63.41 174 GLN A CA 1
ATOM 1443 C C . GLN A 1 174 ? -6.939 -7.762 25.845 1.00 63.41 174 GLN A C 1
ATOM 1445 O O . GLN A 1 174 ? -7.797 -8.562 26.226 1.00 63.41 174 GLN A O 1
ATOM 1450 N N . TYR A 1 175 ? -5.848 -7.462 26.558 1.00 50.19 175 TYR A N 1
ATOM 1451 C CA . TYR A 1 175 ? -5.484 -8.004 27.874 1.00 50.19 175 TYR A CA 1
ATOM 1452 C C . TYR A 1 175 ? -5.195 -6.872 28.858 1.00 50.19 175 TYR A C 1
ATOM 1454 O O . TYR A 1 175 ? -5.415 -7.107 30.065 1.00 50.19 175 TYR A O 1
#

Radius of gyration: 24.1 Å; chains: 1; bounding box: 58×37×72 Å